Protein AF-X0VCB9-F1 (afdb_monomer_lite)

Sequence (120 aa):
METKWLKEALFAGMTANAFKLGTVLTLGWFWPRVAGCSVLYRGGSMERIDFANILTVADADAAEISPPSYVQYNNSTTYFYVVRRANNCGDQEHTLSCAVKVSLDANGDLVEPQPNNVFE

Structure (mmCIF, N/CA/C/O backbone):
data_AF-X0VCB9-F1
#
_entry.id   AF-X0VCB9-F1
#
loop_
_atom_site.group_PDB
_atom_site.id
_atom_site.type_symbol
_atom_site.label_atom_id
_atom_site.label_alt_id
_atom_site.label_comp_id
_atom_site.label_asym_id
_atom_site.label_entity_id
_atom_site.label_seq_id
_atom_site.pdbx_PDB_ins_code
_atom_site.Cartn_x
_atom_site.Cartn_y
_atom_site.Cartn_z
_atom_site.occupancy
_atom_site.B_iso_or_equiv
_atom_site.auth_seq_id
_atom_site.auth_comp_id
_atom_site.auth_asym_id
_atom_site.auth_atom_id
_atom_site.pdbx_PDB_model_num
ATOM 1 N N . MET A 1 1 ? 19.052 -2.303 2.070 1.00 50.53 1 MET A N 1
ATOM 2 C CA . MET A 1 1 ? 18.586 -1.926 0.724 1.00 50.53 1 MET A CA 1
ATOM 3 C C . MET A 1 1 ? 17.859 -3.127 0.164 1.00 50.53 1 MET A C 1
ATOM 5 O O . MET A 1 1 ? 18.492 -4.143 -0.098 1.00 50.53 1 MET A O 1
ATOM 9 N N . GLU A 1 2 ? 16.530 -3.075 0.132 1.00 56.47 2 GLU A N 1
ATOM 10 C CA . GLU A 1 2 ? 15.717 -4.152 -0.426 1.00 56.47 2 GLU A CA 1
ATOM 11 C C . GLU A 1 2 ? 15.355 -3.810 -1.873 1.00 56.47 2 GLU A C 1
ATOM 13 O O . GLU A 1 2 ? 14.597 -2.879 -2.135 1.00 56.47 2 GLU A O 1
ATOM 18 N N . THR A 1 3 ? 15.917 -4.564 -2.815 1.00 63.00 3 THR A N 1
ATOM 19 C CA . THR A 1 3 ? 15.746 -4.360 -4.257 1.00 63.00 3 THR A CA 1
ATOM 20 C C . THR A 1 3 ? 14.447 -5.007 -4.735 1.00 63.00 3 THR A C 1
ATOM 22 O O . THR A 1 3 ? 14.433 -6.059 -5.381 1.00 63.00 3 THR A O 1
ATOM 25 N N . LYS A 1 4 ? 13.314 -4.398 -4.369 1.00 66.44 4 LYS A N 1
ATOM 26 C CA . LYS A 1 4 ? 11.980 -4.976 -4.594 1.00 66.44 4 LYS A CA 1
ATOM 27 C C . LYS A 1 4 ? 11.704 -5.228 -6.077 1.00 66.44 4 LYS A C 1
ATOM 29 O O . LYS A 1 4 ? 11.153 -6.267 -6.424 1.00 66.44 4 LYS A O 1
ATOM 34 N N . TRP A 1 5 ? 12.177 -4.340 -6.953 1.00 63.22 5 TRP A N 1
ATOM 35 C CA . TRP A 1 5 ? 12.077 -4.540 -8.400 1.00 63.22 5 TRP A CA 1
ATOM 36 C C . TRP A 1 5 ? 12.876 -5.749 -8.890 1.00 63.22 5 TRP A C 1
ATOM 38 O O . TRP A 1 5 ? 12.373 -6.490 -9.721 1.00 63.22 5 TRP A O 1
ATOM 48 N N . LEU A 1 6 ? 14.073 -6.015 -8.355 1.00 60.75 6 LEU A N 1
ATOM 49 C CA . LEU A 1 6 ? 14.889 -7.157 -8.793 1.00 60.75 6 LEU A CA 1
ATOM 50 C C . LEU A 1 6 ? 14.308 -8.506 -8.351 1.00 60.75 6 LEU A C 1
ATOM 52 O O . LEU A 1 6 ? 14.460 -9.494 -9.065 1.00 60.75 6 LEU A O 1
ATOM 56 N N . LYS A 1 7 ? 13.627 -8.553 -7.198 1.00 61.59 7 LYS A N 1
ATOM 57 C CA . LYS A 1 7 ? 12.925 -9.762 -6.735 1.00 61.59 7 LYS A CA 1
ATOM 58 C C . LYS A 1 7 ? 11.683 -10.075 -7.577 1.00 61.59 7 LYS A C 1
ATOM 60 O O . LYS A 1 7 ? 11.383 -11.241 -7.800 1.00 61.59 7 LYS A O 1
ATOM 65 N N . GLU A 1 8 ? 10.972 -9.042 -8.024 1.00 62.84 8 GLU A N 1
ATOM 66 C CA . GLU A 1 8 ? 9.675 -9.166 -8.706 1.00 62.84 8 GLU A CA 1
ATOM 67 C C . GLU A 1 8 ? 9.788 -9.134 -10.247 1.00 62.84 8 GLU A C 1
ATOM 69 O O . GLU A 1 8 ? 8.835 -9.484 -10.936 1.00 62.84 8 GLU A O 1
ATOM 74 N N . ALA A 1 9 ? 10.932 -8.731 -10.814 1.00 59.03 9 ALA A N 1
ATOM 75 C CA . ALA A 1 9 ? 11.158 -8.629 -12.265 1.00 59.03 9 ALA A CA 1
ATOM 76 C C . ALA A 1 9 ? 11.699 -9.917 -12.925 1.00 59.03 9 ALA A C 1
ATOM 78 O O . ALA A 1 9 ? 12.219 -9.877 -14.041 1.00 59.03 9 ALA A O 1
ATOM 79 N N . LEU A 1 10 ? 11.616 -11.073 -12.263 1.00 54.88 10 LEU A N 1
ATOM 80 C CA . LEU A 1 10 ? 12.200 -12.310 -12.784 1.00 54.88 10 LEU A CA 1
ATOM 81 C C . LEU A 1 10 ? 11.339 -12.957 -13.881 1.00 54.88 10 LEU A C 1
ATOM 83 O O . LEU A 1 10 ? 10.130 -13.152 -13.745 1.00 54.88 10 LEU A O 1
ATOM 87 N N . PHE A 1 11 ? 12.0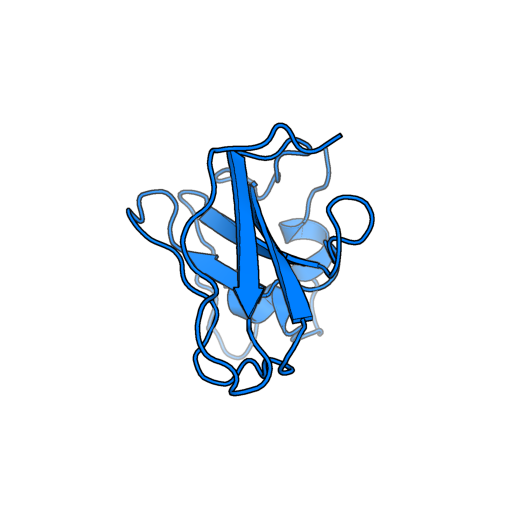22 -13.316 -14.972 1.00 50.97 11 PHE A N 1
ATOM 88 C CA . PHE A 1 11 ? 11.544 -14.157 -16.066 1.00 50.97 11 PHE A CA 1
ATOM 89 C C . PHE A 1 11 ? 10.652 -15.295 -15.530 1.00 50.97 11 PHE A C 1
ATOM 91 O O . PHE A 1 11 ? 11.113 -16.114 -14.740 1.00 50.97 11 PHE A O 1
ATOM 98 N N . ALA A 1 12 ? 9.398 -15.346 -15.997 1.00 46.72 12 ALA A N 1
ATOM 99 C CA . ALA A 1 12 ? 8.389 -16.386 -15.732 1.00 46.72 12 ALA A CA 1
ATOM 100 C C . ALA A 1 12 ? 7.455 -16.260 -14.502 1.00 46.72 12 ALA A C 1
ATOM 102 O O . ALA A 1 12 ? 6.756 -17.227 -14.202 1.00 46.72 12 ALA A O 1
ATOM 103 N N . GLY A 1 13 ? 7.325 -15.103 -13.838 1.00 55.16 13 GLY A N 1
ATOM 104 C CA . GLY A 1 13 ? 6.361 -14.961 -12.731 1.00 55.16 13 GLY A CA 1
ATOM 105 C C . GLY A 1 13 ? 5.548 -13.670 -12.746 1.00 55.16 13 GLY A C 1
ATOM 106 O O . GLY A 1 13 ? 5.995 -12.654 -12.230 1.00 55.16 13 GLY A O 1
ATOM 107 N N . MET A 1 14 ? 4.321 -13.699 -13.272 1.00 74.12 14 MET A N 1
ATOM 108 C CA . MET A 1 14 ? 3.344 -12.622 -13.060 1.00 74.12 14 MET A CA 1
ATOM 109 C C . MET A 1 14 ? 2.845 -12.678 -11.607 1.00 74.12 14 MET A C 1
ATOM 111 O O . MET A 1 14 ? 1.858 -13.349 -11.310 1.00 74.12 14 MET A O 1
ATOM 115 N N . THR A 1 15 ? 3.532 -12.005 -10.682 1.00 82.69 15 THR A N 1
ATOM 116 C CA . THR A 1 15 ? 3.016 -11.818 -9.318 1.00 82.69 15 THR A CA 1
ATOM 117 C C . THR A 1 15 ? 2.068 -10.617 -9.275 1.00 82.69 15 THR A C 1
ATOM 119 O O . THR A 1 15 ? 2.165 -9.682 -10.076 1.00 82.69 15 THR A O 1
ATOM 122 N N . ALA A 1 16 ? 1.148 -10.602 -8.309 1.00 86.69 16 ALA A N 1
ATOM 123 C CA . ALA A 1 16 ? 0.264 -9.454 -8.109 1.00 86.69 16 ALA A CA 1
ATOM 124 C C . ALA A 1 16 ? 1.044 -8.169 -7.759 1.00 86.69 16 ALA A C 1
ATOM 126 O O . ALA A 1 16 ? 0.599 -7.073 -8.093 1.00 86.69 16 ALA A O 1
ATOM 127 N N . ASN A 1 17 ? 2.197 -8.288 -7.093 1.00 89.31 17 ASN A N 1
ATOM 128 C CA . ASN A 1 17 ? 3.064 -7.154 -6.770 1.00 89.31 17 ASN A CA 1
ATOM 129 C C . ASN A 1 17 ? 3.804 -6.644 -8.005 1.00 89.31 17 ASN A C 1
ATOM 131 O O . ASN A 1 17 ? 3.786 -5.440 -8.254 1.00 89.31 17 ASN A O 1
ATOM 135 N N . ALA A 1 18 ? 4.390 -7.545 -8.798 1.00 84.06 18 ALA A N 1
ATOM 136 C CA . ALA A 1 18 ? 5.043 -7.202 -10.054 1.00 84.06 18 ALA A CA 1
ATOM 137 C C . ALA A 1 18 ? 4.080 -6.452 -10.980 1.00 84.06 18 ALA A C 1
ATOM 139 O O . ALA A 1 18 ? 4.450 -5.450 -11.589 1.00 84.06 18 ALA A O 1
ATOM 140 N N . PHE A 1 19 ? 2.814 -6.886 -11.038 1.00 85.44 19 PHE A N 1
ATOM 141 C CA . PHE A 1 19 ? 1.792 -6.213 -11.840 1.00 85.44 19 PHE A CA 1
ATOM 142 C C . PHE A 1 19 ? 1.536 -4.781 -11.354 1.00 85.44 19 PHE A C 1
ATOM 144 O O . PHE A 1 19 ? 1.569 -3.846 -12.149 1.00 85.44 19 PHE A O 1
ATOM 151 N N . LYS A 1 20 ? 1.366 -4.578 -10.041 1.00 89.19 20 LYS A N 1
ATOM 152 C CA . LYS A 1 20 ? 1.166 -3.240 -9.447 1.00 89.19 20 LYS A CA 1
ATOM 153 C C . LYS A 1 20 ? 2.375 -2.317 -9.647 1.00 89.19 20 LYS A C 1
ATOM 155 O O . LYS A 1 20 ? 2.214 -1.104 -9.809 1.00 89.19 20 LYS A O 1
ATOM 160 N N . LEU A 1 21 ? 3.579 -2.887 -9.638 1.00 87.94 21 LEU A N 1
ATOM 161 C CA . LEU A 1 21 ? 4.841 -2.178 -9.864 1.00 87.94 21 LEU A CA 1
ATOM 162 C C . LEU A 1 21 ? 5.160 -1.956 -11.352 1.00 87.94 21 LEU A C 1
ATOM 164 O O . LEU A 1 21 ? 6.103 -1.229 -11.653 1.00 87.94 21 LEU A O 1
ATOM 168 N N . GLY A 1 22 ? 4.390 -2.545 -12.274 1.00 83.31 22 GLY A N 1
ATOM 169 C CA . GLY A 1 22 ? 4.636 -2.438 -13.714 1.00 83.31 22 GLY A CA 1
ATOM 170 C C . GLY A 1 22 ? 5.871 -3.211 -14.196 1.00 83.31 22 GLY A C 1
ATOM 171 O O . GLY A 1 22 ? 6.403 -2.906 -15.260 1.00 83.31 22 GLY A O 1
ATOM 172 N N . THR A 1 23 ? 6.343 -4.201 -13.428 1.00 82.12 23 THR A N 1
ATOM 173 C CA . THR A 1 23 ? 7.585 -4.956 -13.698 1.00 82.12 23 THR A CA 1
ATOM 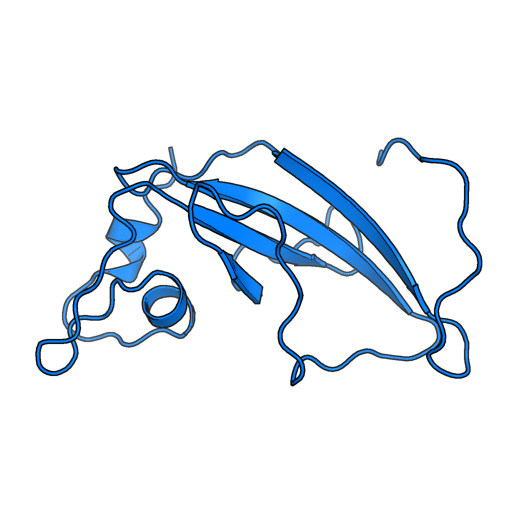174 C C . THR A 1 23 ? 7.355 -6.325 -14.340 1.00 82.12 23 THR A C 1
ATOM 176 O O . THR A 1 23 ? 8.303 -7.085 -14.521 1.00 82.12 23 THR A O 1
ATOM 179 N N . VAL A 1 24 ? 6.109 -6.674 -14.666 1.00 78.94 24 VAL A N 1
ATOM 180 C CA . VAL A 1 24 ? 5.779 -7.945 -15.329 1.00 78.94 24 VAL A CA 1
ATOM 181 C C . VAL A 1 24 ? 6.323 -7.935 -16.762 1.00 78.94 24 VAL A C 1
ATOM 183 O O . VAL A 1 24 ? 6.254 -6.923 -17.441 1.00 78.94 24 VAL A O 1
ATOM 186 N N . LEU A 1 25 ? 6.843 -9.067 -17.244 1.00 70.94 25 LEU A N 1
ATOM 187 C CA . LEU A 1 25 ? 7.322 -9.241 -18.625 1.00 70.94 25 LEU A CA 1
ATOM 188 C C . LEU A 1 25 ? 6.342 -10.081 -19.464 1.00 70.94 25 LEU A C 1
ATOM 190 O O . LEU A 1 25 ? 6.733 -11.026 -20.147 1.00 70.94 25 LEU A O 1
ATOM 194 N N . THR A 1 26 ? 5.043 -9.786 -19.395 1.00 61.66 26 THR A N 1
ATOM 195 C CA . THR A 1 26 ? 4.023 -10.504 -20.175 1.00 61.66 26 THR A CA 1
ATOM 196 C C . THR A 1 26 ? 3.765 -9.782 -21.489 1.00 61.66 26 THR A C 1
ATOM 198 O O . THR A 1 26 ? 3.274 -8.657 -21.486 1.00 61.66 26 THR A O 1
ATOM 201 N N . LEU A 1 27 ? 4.056 -10.441 -22.616 1.00 58.44 27 LEU A N 1
ATOM 202 C CA . LEU A 1 27 ? 3.606 -10.032 -23.958 1.00 58.44 27 LEU A CA 1
ATOM 203 C C . LEU A 1 27 ? 3.952 -8.575 -24.347 1.00 58.44 27 LEU A C 1
ATOM 205 O O . LEU A 1 27 ? 3.191 -7.921 -25.054 1.00 58.44 27 LEU A O 1
ATOM 209 N N . GLY A 1 28 ? 5.093 -8.055 -23.882 1.00 58.56 28 GLY A N 1
ATOM 210 C CA . GLY A 1 28 ? 5.550 -6.693 -24.192 1.00 58.56 28 GLY A CA 1
ATOM 211 C C . GLY A 1 28 ? 4.968 -5.585 -23.307 1.00 58.56 28 GLY A C 1
ATOM 212 O O . GLY A 1 28 ? 5.228 -4.412 -23.560 1.00 58.56 28 GLY A O 1
ATOM 213 N N . TRP A 1 29 ? 4.211 -5.922 -22.259 1.00 56.53 29 TRP A N 1
ATOM 214 C CA . TRP A 1 29 ? 3.738 -4.950 -21.272 1.00 56.53 29 TRP A CA 1
ATOM 215 C C . TRP A 1 29 ? 4.795 -4.747 -20.197 1.00 56.53 29 TRP A C 1
ATOM 217 O O . TRP A 1 29 ? 4.748 -5.397 -19.162 1.00 56.53 29 TRP A O 1
ATOM 227 N N . PHE A 1 30 ? 5.744 -3.852 -20.454 1.00 68.38 30 PHE A N 1
ATOM 228 C CA . PHE A 1 30 ? 6.777 -3.472 -19.498 1.00 68.38 30 PHE A CA 1
ATOM 229 C C . PHE A 1 30 ? 6.768 -1.954 -19.342 1.00 68.38 30 PHE A C 1
ATOM 231 O O . PHE A 1 30 ? 7.312 -1.226 -20.172 1.00 68.38 30 PHE A O 1
ATOM 238 N N . TRP A 1 31 ? 6.117 -1.486 -18.281 1.00 76.62 31 TRP A N 1
ATOM 239 C CA . TRP A 1 31 ? 5.977 -0.065 -17.966 1.00 76.62 31 TRP A CA 1
ATOM 240 C C . TRP A 1 31 ? 6.488 0.163 -16.545 1.00 76.62 31 TRP A C 1
ATOM 242 O O . TRP A 1 31 ? 5.694 0.394 -15.629 1.00 76.62 31 TRP A O 1
ATOM 252 N N . PRO A 1 32 ? 7.809 0.020 -16.327 1.00 79.56 32 PRO A N 1
ATOM 253 C CA . PRO A 1 32 ? 8.380 0.234 -15.013 1.00 79.56 32 PRO A CA 1
ATOM 254 C C . PRO A 1 32 ? 8.139 1.681 -14.596 1.00 79.56 32 PRO A C 1
ATOM 256 O O . PRO A 1 32 ? 8.162 2.606 -15.413 1.00 79.56 32 PRO A O 1
ATOM 259 N N . ARG A 1 33 ? 7.943 1.892 -13.298 1.00 86.62 33 ARG A N 1
ATOM 260 C CA . ARG A 1 33 ? 7.750 3.227 -12.729 1.00 86.62 33 ARG A CA 1
ATOM 261 C C . ARG A 1 33 ? 9.089 3.957 -12.647 1.00 86.62 33 ARG A C 1
ATOM 263 O O . ARG A 1 33 ? 9.683 4.069 -11.584 1.00 86.62 33 ARG A O 1
ATOM 270 N N . VAL A 1 34 ? 9.580 4.430 -13.793 1.00 88.06 34 VAL A N 1
ATOM 271 C CA . VAL A 1 34 ? 10.928 5.007 -13.970 1.00 88.06 34 VAL A CA 1
ATOM 272 C C . VAL A 1 34 ? 11.211 6.240 -13.112 1.00 88.06 34 VAL A C 1
ATOM 274 O O . VAL A 1 34 ? 12.370 6.546 -12.870 1.00 88.06 34 VAL A O 1
ATOM 277 N N . ALA A 1 35 ? 10.184 6.943 -12.632 1.00 91.69 35 ALA A N 1
ATOM 278 C CA . ALA A 1 35 ? 10.336 8.061 -11.700 1.00 91.69 35 ALA A CA 1
ATOM 279 C C . ALA A 1 35 ? 10.382 7.618 -10.221 1.00 91.69 35 ALA A C 1
ATOM 281 O O . ALA A 1 35 ? 10.578 8.444 -9.333 1.00 91.69 35 ALA A O 1
ATOM 282 N N . GLY A 1 36 ? 10.203 6.324 -9.947 1.00 92.56 36 GLY A N 1
ATOM 283 C CA . GLY A 1 36 ? 9.855 5.806 -8.630 1.00 92.56 36 GLY A CA 1
ATOM 284 C C . GLY A 1 36 ? 8.342 5.755 -8.415 1.00 92.56 36 GLY A C 1
ATOM 285 O O . GLY A 1 36 ? 7.552 5.963 -9.338 1.00 92.56 36 GLY A O 1
ATOM 286 N N . CYS A 1 37 ? 7.926 5.437 -7.192 1.00 94.69 37 CYS A N 1
ATOM 287 C CA . CYS A 1 37 ? 6.513 5.307 -6.844 1.00 94.69 37 CYS A CA 1
ATOM 288 C C . CYS A 1 37 ? 6.256 5.375 -5.338 1.00 94.69 37 CYS A C 1
ATOM 290 O O . CYS A 1 37 ? 7.155 5.138 -4.528 1.00 94.69 37 CYS A O 1
ATOM 292 N N . SER A 1 38 ? 4.998 5.603 -4.969 1.00 95.88 38 SER A N 1
ATOM 293 C CA . SER A 1 38 ? 4.508 5.458 -3.597 1.00 95.88 38 SER A CA 1
ATOM 294 C C . SER A 1 38 ? 3.718 4.161 -3.462 1.00 95.88 38 SER A C 1
ATOM 296 O O . SER A 1 38 ? 2.809 3.894 -4.244 1.00 95.88 38 SER A O 1
ATOM 298 N N . VAL A 1 39 ? 4.058 3.342 -2.471 1.00 95.94 39 VAL A N 1
ATOM 299 C CA . VAL A 1 39 ? 3.462 2.021 -2.259 1.00 95.94 39 VAL A CA 1
ATOM 300 C C . VAL A 1 39 ? 2.647 2.027 -0.974 1.00 95.94 39 VAL A C 1
ATOM 302 O O . VAL A 1 39 ? 3.189 2.307 0.096 1.00 95.94 39 VAL A O 1
ATOM 305 N N . LEU A 1 40 ? 1.357 1.704 -1.082 1.00 97.25 40 LEU A N 1
ATOM 306 C CA . LEU A 1 40 ? 0.447 1.602 0.054 1.00 97.25 40 LEU A CA 1
ATOM 307 C C . LEU A 1 40 ? 0.429 0.174 0.596 1.00 97.25 40 LEU A C 1
ATOM 309 O O . LEU A 1 40 ? 0.228 -0.789 -0.152 1.00 97.25 40 LEU A O 1
ATOM 313 N N . TYR A 1 41 ? 0.559 0.059 1.910 1.00 96.69 41 TYR A N 1
ATOM 314 C CA . TYR A 1 41 ? 0.420 -1.181 2.665 1.00 96.69 41 TYR A CA 1
ATOM 315 C C . TYR A 1 41 ? -0.674 -1.041 3.714 1.00 96.69 41 TYR A C 1
ATOM 317 O O . TYR A 1 41 ? -1.060 0.072 4.078 1.00 96.69 41 TYR A O 1
ATOM 325 N N . ARG A 1 42 ? -1.157 -2.180 4.211 1.00 96.44 42 ARG A N 1
ATOM 326 C CA . ARG A 1 42 ? -2.181 -2.246 5.254 1.00 96.44 42 ARG A CA 1
ATOM 327 C C . ARG A 1 42 ? -1.824 -3.300 6.295 1.00 96.44 42 ARG A C 1
ATOM 329 O O . ARG A 1 42 ? -1.275 -4.344 5.958 1.00 96.44 42 ARG A O 1
ATOM 336 N N . GLY A 1 43 ? -2.194 -3.047 7.541 1.00 95.94 43 GLY A N 1
ATOM 337 C CA . GLY A 1 43 ? -2.148 -4.014 8.634 1.00 95.94 43 GLY A CA 1
ATOM 338 C C . GLY A 1 43 ? -3.247 -3.770 9.660 1.00 95.94 43 GLY A C 1
ATOM 339 O O . GLY A 1 43 ? -3.968 -2.774 9.591 1.00 95.94 43 GLY A O 1
ATOM 340 N N . GLY A 1 44 ? -3.379 -4.696 10.609 1.00 94.50 44 GLY A N 1
ATOM 341 C CA . GLY A 1 44 ? -4.277 -4.539 11.765 1.00 94.50 44 GLY A CA 1
ATOM 342 C C . GLY A 1 44 ? -3.661 -3.735 12.919 1.00 94.50 44 GLY A C 1
ATOM 343 O O . GLY A 1 44 ? -4.380 -3.251 13.784 1.00 94.50 44 GLY A O 1
ATOM 344 N N . SER A 1 45 ? -2.337 -3.584 12.922 1.00 93.75 45 SER A N 1
ATOM 345 C CA . SER A 1 45 ? -1.557 -2.724 13.817 1.00 93.75 45 SER A CA 1
ATOM 346 C C . SER A 1 45 ? -0.273 -2.296 13.102 1.00 93.75 45 SER A C 1
ATOM 348 O O . SER A 1 45 ? 0.015 -2.791 12.006 1.00 93.75 45 SER A O 1
ATOM 350 N N . MET A 1 46 ? 0.505 -1.396 13.702 1.00 92.00 46 MET A N 1
ATOM 351 C CA . MET A 1 46 ? 1.750 -0.897 13.105 1.00 92.00 46 MET A CA 1
ATOM 352 C C . MET A 1 46 ? 2.857 -1.957 13.066 1.00 92.00 46 MET A C 1
ATOM 354 O O . MET A 1 46 ? 3.624 -2.020 12.107 1.00 92.00 46 MET A O 1
ATOM 358 N N . GLU A 1 47 ? 2.872 -2.874 14.030 1.00 93.00 47 GLU A N 1
ATOM 359 C CA . GLU A 1 47 ? 3.797 -4.019 14.079 1.00 93.00 47 GLU A CA 1
ATOM 360 C C . GLU A 1 47 ? 3.367 -5.136 13.117 1.00 93.00 47 GLU A C 1
ATOM 362 O O . GLU A 1 47 ? 4.143 -6.039 12.807 1.00 93.00 47 GLU A O 1
ATOM 367 N N . ARG A 1 48 ? 2.112 -5.090 12.651 1.00 95.00 48 ARG A N 1
ATOM 368 C CA . ARG A 1 48 ? 1.482 -6.098 11.786 1.00 95.00 48 ARG A CA 1
ATOM 369 C C . ARG A 1 48 ? 1.112 -5.543 10.414 1.00 95.00 48 ARG A C 1
ATOM 371 O O . ARG A 1 48 ? 0.162 -6.024 9.792 1.00 95.00 48 ARG A O 1
ATOM 378 N N . ILE A 1 49 ? 1.835 -4.529 9.939 1.00 96.00 49 ILE A N 1
ATOM 379 C CA . ILE A 1 49 ? 1.742 -4.109 8.542 1.00 96.00 49 ILE A CA 1
ATOM 380 C C . ILE A 1 49 ? 2.260 -5.234 7.648 1.00 96.00 49 ILE A C 1
ATOM 382 O O . ILE A 1 49 ? 3.393 -5.696 7.788 1.00 96.00 49 ILE A O 1
ATOM 386 N N . ASP A 1 50 ? 1.443 -5.635 6.680 1.00 95.31 50 ASP A N 1
ATOM 387 C CA . ASP A 1 50 ? 1.847 -6.597 5.667 1.00 95.31 50 ASP A CA 1
ATOM 388 C C . ASP A 1 50 ? 2.662 -5.900 4.568 1.00 95.31 50 ASP A C 1
ATOM 390 O O . ASP A 1 50 ? 2.123 -5.403 3.582 1.00 95.31 50 ASP A O 1
ATOM 394 N N . PHE A 1 51 ? 3.985 -5.849 4.740 1.00 93.31 51 PHE A N 1
ATOM 395 C CA . PHE A 1 51 ? 4.898 -5.312 3.723 1.00 93.31 51 PHE A CA 1
ATOM 396 C C . PHE A 1 51 ? 5.168 -6.279 2.558 1.00 93.31 51 PHE A C 1
ATOM 398 O O . PHE A 1 51 ? 5.760 -5.873 1.545 1.00 93.31 51 PHE A O 1
ATOM 405 N N . ALA A 1 52 ? 4.753 -7.544 2.686 1.00 91.38 52 ALA A N 1
ATOM 406 C CA . ALA A 1 52 ? 4.902 -8.545 1.638 1.00 91.38 52 ALA A CA 1
ATOM 407 C C . ALA A 1 52 ? 3.842 -8.358 0.546 1.00 91.38 52 ALA A C 1
ATOM 409 O O . ALA A 1 52 ? 4.155 -8.498 -0.636 1.00 91.38 52 ALA A O 1
ATOM 410 N N . ASN A 1 53 ? 2.621 -7.963 0.912 1.00 91.50 53 ASN A N 1
ATOM 411 C CA . ASN A 1 53 ? 1.526 -7.755 -0.032 1.00 91.50 53 ASN A CA 1
ATOM 412 C C . ASN A 1 53 ? 1.257 -6.267 -0.267 1.00 91.50 53 ASN A C 1
ATOM 414 O O . ASN A 1 53 ? 0.693 -5.566 0.571 1.00 91.50 53 ASN A O 1
ATOM 418 N N . ILE A 1 54 ? 1.620 -5.780 -1.456 1.00 94.38 54 ILE A N 1
ATOM 419 C CA . ILE A 1 54 ? 1.321 -4.401 -1.853 1.00 94.38 54 ILE A CA 1
ATOM 420 C C . ILE A 1 54 ? -0.193 -4.239 -1.993 1.00 94.38 54 ILE A C 1
ATOM 422 O O . ILE A 1 54 ? -0.823 -4.996 -2.736 1.00 94.38 54 ILE A O 1
ATOM 426 N N . LEU A 1 55 ? -0.780 -3.230 -1.347 1.00 96.19 55 LEU A N 1
ATOM 427 C CA . LEU A 1 55 ? -2.207 -2.951 -1.492 1.00 96.19 55 LEU A CA 1
ATOM 428 C C . LEU A 1 55 ? -2.493 -2.208 -2.800 1.00 96.19 55 LEU A C 1
ATOM 430 O O . LEU A 1 55 ? -3.308 -2.659 -3.601 1.00 96.19 55 LEU A O 1
ATOM 434 N N . THR A 1 56 ? -1.782 -1.105 -3.030 1.00 96.44 56 THR A N 1
ATOM 435 C CA . THR A 1 56 ? -1.802 -0.341 -4.283 1.00 96.44 56 THR A CA 1
ATOM 436 C C . THR A 1 56 ? -0.497 0.438 -4.464 1.00 96.44 56 THR A C 1
ATOM 438 O O . THR A 1 56 ? 0.311 0.532 -3.536 1.00 96.44 56 THR A O 1
ATOM 441 N N . VAL A 1 57 ? -0.292 0.993 -5.656 1.00 95.44 57 VAL A N 1
ATOM 442 C CA . VAL A 1 57 ? 0.861 1.828 -6.002 1.00 95.44 57 VAL A CA 1
ATOM 443 C C . VAL A 1 57 ? 0.367 3.066 -6.741 1.00 95.44 57 VAL A C 1
ATOM 445 O O . VAL A 1 57 ? -0.426 2.942 -7.673 1.00 95.44 57 VAL A O 1
ATOM 448 N N . ALA A 1 58 ? 0.872 4.231 -6.352 1.00 96.00 58 ALA A N 1
ATOM 449 C CA . ALA A 1 58 ? 0.684 5.489 -7.064 1.00 96.00 58 ALA A CA 1
ATOM 450 C C . ALA A 1 58 ? 2.016 5.979 -7.652 1.00 96.00 58 ALA A C 1
ATOM 452 O O . ALA A 1 58 ? 3.094 5.549 -7.222 1.00 96.00 58 ALA A O 1
ATOM 453 N N . ASP A 1 59 ? 1.941 6.871 -8.636 1.00 94.62 59 ASP A N 1
ATOM 454 C CA . ASP A 1 59 ? 3.124 7.486 -9.240 1.00 94.62 59 ASP A CA 1
ATOM 455 C C . ASP A 1 59 ? 3.904 8.339 -8.226 1.00 94.62 59 ASP A C 1
ATOM 457 O O . ASP A 1 59 ? 3.411 8.669 -7.144 1.00 94.62 59 ASP A O 1
ATOM 461 N N . ALA A 1 60 ? 5.170 8.629 -8.533 1.00 92.25 60 ALA A N 1
ATOM 462 C CA . ALA A 1 60 ? 6.085 9.300 -7.607 1.00 92.25 60 ALA A CA 1
ATOM 463 C C . AL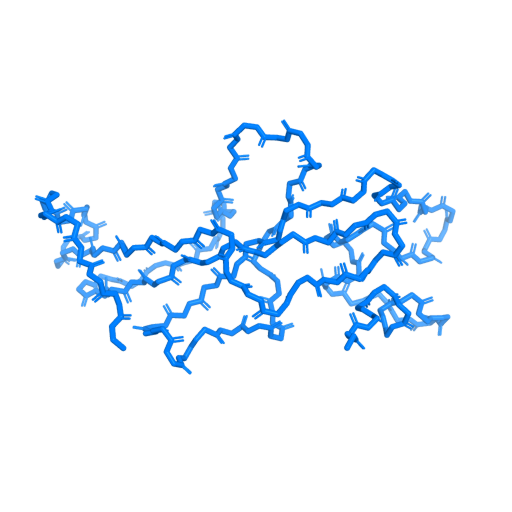A A 1 60 ? 5.589 10.687 -7.154 1.00 92.25 60 ALA A C 1
ATOM 465 O O . ALA A 1 60 ? 5.862 11.099 -6.027 1.00 92.25 60 ALA A O 1
ATOM 466 N N . ASP A 1 61 ? 4.862 11.382 -8.025 1.00 91.44 61 ASP A N 1
ATOM 467 C CA . ASP A 1 61 ? 4.319 12.728 -7.854 1.00 91.44 61 ASP A CA 1
ATOM 468 C C . ASP A 1 61 ? 2.814 12.744 -7.540 1.00 91.44 61 ASP A C 1
ATOM 470 O O . ASP A 1 61 ? 2.215 13.817 -7.441 1.00 91.44 61 ASP A O 1
ATOM 474 N N . ALA A 1 62 ? 2.196 11.575 -7.349 1.00 93.75 62 ALA A N 1
ATOM 475 C CA . ALA A 1 62 ? 0.782 11.490 -7.024 1.00 93.75 62 ALA A CA 1
ATOM 476 C C . ALA A 1 62 ? 0.481 12.205 -5.696 1.00 93.75 62 ALA A C 1
ATOM 478 O O . ALA A 1 62 ? 1.086 11.920 -4.658 1.00 93.75 62 ALA A O 1
ATOM 479 N N . ALA A 1 63 ? -0.493 13.117 -5.729 1.00 93.31 63 ALA A N 1
ATOM 480 C CA . ALA A 1 63 ? -0.939 13.853 -4.546 1.00 93.31 63 ALA A CA 1
ATOM 481 C C . ALA A 1 63 ? -1.743 12.976 -3.571 1.00 93.31 63 ALA A C 1
ATOM 483 O O . ALA A 1 63 ? -1.804 13.269 -2.378 1.00 93.31 63 ALA A O 1
ATOM 484 N N . GLU A 1 64 ? -2.350 11.901 -4.075 1.00 94.62 64 GLU A N 1
ATOM 485 C CA . GLU A 1 64 ? -3.189 10.989 -3.308 1.00 94.62 64 GLU A CA 1
ATOM 486 C C . GLU A 1 64 ? -2.896 9.524 -3.642 1.00 94.62 64 GLU A C 1
ATOM 488 O O . GLU A 1 64 ? -2.433 9.174 -4.728 1.00 94.62 64 GLU A O 1
ATOM 493 N N . ILE A 1 65 ? -3.186 8.654 -2.678 1.00 95.88 65 ILE A N 1
ATOM 494 C CA . ILE A 1 65 ? -3.152 7.204 -2.834 1.00 95.88 65 ILE A CA 1
ATOM 495 C C . ILE A 1 65 ? -4.268 6.610 -1.981 1.00 95.88 65 ILE A C 1
ATOM 497 O O . ILE A 1 65 ? -4.428 6.968 -0.815 1.00 95.88 65 ILE A O 1
ATOM 501 N N . SER A 1 66 ? -5.052 5.708 -2.560 1.00 94.44 66 SER A N 1
ATOM 502 C CA . SER A 1 66 ? -6.231 5.138 -1.912 1.00 94.44 66 SER A CA 1
ATOM 503 C C . SER A 1 66 ? -6.247 3.613 -2.029 1.00 94.44 66 SER A C 1
ATOM 505 O O . SER A 1 66 ? -5.760 3.054 -3.017 1.00 94.44 66 SER A O 1
ATOM 507 N N . PRO A 1 67 ? -6.787 2.896 -1.030 1.00 93.94 67 PRO A N 1
ATOM 508 C CA . PRO A 1 67 ? -7.055 1.472 -1.170 1.00 93.94 67 PRO A CA 1
ATOM 509 C C . PRO A 1 67 ? -7.960 1.197 -2.385 1.00 93.94 67 PRO A C 1
ATOM 511 O O . PRO A 1 67 ? -8.921 1.937 -2.602 1.00 93.94 67 PRO A O 1
ATOM 514 N N . PRO A 1 68 ? -7.721 0.121 -3.155 1.00 93.44 68 PRO A N 1
ATOM 515 C CA . PRO A 1 68 ? -8.615 -0.265 -4.241 1.00 93.44 68 PRO A CA 1
ATOM 516 C C . PRO A 1 68 ? -10.037 -0.562 -3.742 1.00 93.44 68 PRO A C 1
ATOM 518 O O . PRO A 1 68 ? -10.214 -1.143 -2.673 1.00 93.44 68 PRO A O 1
ATOM 521 N N . SER A 1 69 ? -11.055 -0.239 -4.542 1.00 91.75 69 SER A N 1
ATOM 522 C CA . SER A 1 69 ? -12.473 -0.367 -4.154 1.00 91.75 69 SER A CA 1
ATOM 523 C C . SER A 1 69 ? -12.938 -1.801 -3.877 1.00 91.75 69 SER A C 1
ATOM 525 O O . SER A 1 69 ? -13.907 -2.004 -3.155 1.00 91.75 69 SER A O 1
ATOM 527 N N . TYR A 1 70 ? -12.249 -2.803 -4.427 1.00 90.31 70 TYR A N 1
ATOM 528 C CA . TYR A 1 70 ? -12.538 -4.218 -4.179 1.00 90.31 70 TYR A CA 1
ATOM 529 C C . TYR A 1 70 ? -11.966 -4.730 -2.849 1.00 90.31 70 TYR A C 1
ATOM 531 O O . TYR A 1 70 ? -12.209 -5.878 -2.472 1.00 90.31 70 TYR A O 1
ATOM 539 N N . VAL A 1 71 ? -11.148 -3.931 -2.156 1.00 90.94 71 VAL A N 1
ATOM 540 C CA . VAL A 1 71 ? -10.578 -4.320 -0.868 1.00 90.94 71 VAL A CA 1
ATOM 541 C C . VAL A 1 71 ? -11.691 -4.350 0.165 1.00 90.94 71 VAL A C 1
ATOM 543 O O . VAL A 1 71 ? -12.341 -3.345 0.427 1.00 90.94 71 VAL A O 1
ATOM 546 N N . GLN A 1 72 ? -11.887 -5.516 0.769 1.00 90.25 72 GLN A N 1
ATOM 547 C CA . GLN A 1 72 ? -12.870 -5.679 1.827 1.00 90.25 72 GLN A CA 1
ATOM 548 C C . GLN A 1 72 ? -12.385 -5.068 3.143 1.00 90.25 72 GLN A C 1
ATOM 550 O O . GLN A 1 72 ? -11.184 -5.064 3.463 1.00 90.25 72 GLN A O 1
ATOM 555 N N . TYR A 1 73 ? -13.369 -4.608 3.906 1.00 90.88 73 TYR A N 1
ATOM 556 C CA . TYR A 1 73 ? -13.235 -4.095 5.255 1.00 90.88 73 TYR A CA 1
ATOM 557 C C . TYR A 1 73 ? -14.180 -4.869 6.159 1.00 90.88 73 TYR A C 1
ATOM 559 O O . TYR A 1 73 ? -15.288 -5.219 5.758 1.00 90.88 73 TYR A O 1
ATOM 567 N N . ASN A 1 74 ? -13.727 -5.122 7.376 1.00 93.44 74 ASN A N 1
ATOM 568 C CA . ASN A 1 74 ? -14.547 -5.706 8.416 1.00 93.44 74 ASN A CA 1
ATOM 569 C C . ASN A 1 74 ? -15.062 -4.582 9.314 1.00 93.44 74 ASN A C 1
ATOM 571 O O . ASN A 1 74 ? -14.310 -3.672 9.673 1.00 93.44 74 ASN A O 1
ATOM 575 N N . ASN A 1 75 ? -16.326 -4.676 9.713 1.00 93.38 75 ASN A N 1
ATOM 576 C CA . ASN A 1 75 ? -16.905 -3.775 10.703 1.00 93.38 75 ASN A CA 1
ATOM 577 C C . ASN A 1 75 ? -16.172 -3.926 12.047 1.00 93.38 75 ASN A C 1
ATOM 579 O O . ASN A 1 75 ? -15.499 -4.932 12.300 1.00 93.38 75 ASN A O 1
ATOM 583 N N . SER A 1 76 ? -16.277 -2.910 12.903 1.00 94.31 76 SER A N 1
ATOM 584 C CA . SER A 1 76 ? -15.637 -2.863 14.227 1.00 94.31 76 SER A CA 1
ATOM 585 C C . SER A 1 76 ? -14.129 -3.144 14.192 1.00 94.31 76 SER A C 1
ATOM 587 O O . SER A 1 76 ? -13.564 -3.686 15.141 1.00 94.31 76 SER A O 1
ATOM 589 N N . THR A 1 77 ? -13.471 -2.806 13.081 1.00 94.88 77 THR A N 1
ATOM 590 C CA . THR A 1 77 ? -12.053 -3.086 12.853 1.00 94.88 77 THR A CA 1
ATOM 591 C C . THR A 1 77 ? -11.285 -1.792 12.653 1.00 94.88 77 THR A C 1
ATOM 593 O O . THR A 1 77 ? -11.758 -0.838 12.038 1.00 94.88 77 THR A O 1
ATOM 596 N N . THR A 1 78 ? -10.064 -1.768 13.175 1.00 94.50 78 THR A N 1
ATOM 597 C CA . THR A 1 78 ? -9.090 -0.717 12.896 1.00 94.50 78 THR A CA 1
ATOM 598 C C . THR A 1 78 ? -8.069 -1.225 11.889 1.00 94.50 78 THR A C 1
ATOM 600 O O . THR A 1 78 ? -7.517 -2.313 12.046 1.00 94.50 78 THR A O 1
ATOM 603 N N . TYR A 1 79 ? -7.790 -0.411 10.879 1.00 95.31 79 TYR A N 1
ATOM 604 C CA . TYR A 1 79 ? -6.742 -0.633 9.899 1.00 95.31 79 TYR A CA 1
ATOM 605 C C . TYR A 1 79 ? -5.679 0.449 10.008 1.00 95.31 79 TYR A C 1
ATOM 607 O O . TYR A 1 79 ? -5.974 1.624 10.222 1.00 95.31 79 TYR A O 1
ATOM 615 N N . PHE A 1 80 ? -4.436 0.043 9.803 1.00 95.12 80 PHE A N 1
ATOM 616 C CA . PHE A 1 80 ? -3.296 0.935 9.704 1.00 95.12 80 PHE A CA 1
ATOM 617 C C . PHE A 1 80 ? -2.787 0.885 8.277 1.00 95.12 80 PHE A C 1
ATOM 619 O O . PHE A 1 80 ? -2.501 -0.190 7.750 1.00 95.12 80 PHE A O 1
ATOM 626 N N . TYR A 1 81 ? -2.709 2.051 7.655 1.00 95.81 81 TYR A N 1
ATOM 627 C CA . TYR A 1 81 ? -2.205 2.245 6.309 1.00 95.81 81 TYR A CA 1
ATOM 628 C C . TYR A 1 81 ? -0.862 2.928 6.387 1.00 95.81 81 TYR A C 1
ATOM 630 O O . TYR A 1 81 ? -0.729 3.934 7.079 1.00 95.81 81 TYR A O 1
ATOM 638 N N . VAL A 1 82 ? 0.122 2.414 5.660 1.00 96.00 82 VAL A N 1
ATOM 639 C CA . VAL A 1 82 ? 1.433 3.057 5.588 1.00 96.00 82 VAL A CA 1
ATOM 640 C C . VAL A 1 82 ? 1.887 3.189 4.151 1.00 96.00 82 VAL A C 1
ATOM 642 O O . VAL A 1 82 ? 1.659 2.302 3.326 1.00 96.00 82 VAL A O 1
ATOM 645 N N . VAL A 1 83 ? 2.554 4.300 3.869 1.00 96.00 83 VAL A N 1
ATOM 646 C CA . VAL A 1 83 ? 3.165 4.565 2.571 1.00 96.00 83 VAL A CA 1
ATOM 647 C C . VAL A 1 83 ? 4.671 4.414 2.695 1.00 96.00 83 VAL A C 1
ATOM 649 O O . VAL A 1 83 ? 5.289 4.997 3.590 1.00 96.00 83 VAL A O 1
ATOM 652 N N . ARG A 1 84 ? 5.257 3.662 1.761 1.00 95.12 84 ARG A N 1
ATOM 653 C CA . ARG A 1 84 ? 6.699 3.672 1.511 1.00 95.12 84 ARG A CA 1
ATOM 654 C C . ARG A 1 84 ? 6.991 4.101 0.087 1.00 95.12 84 ARG A C 1
ATOM 656 O O . ARG A 1 84 ? 6.322 3.655 -0.843 1.00 95.12 84 ARG A O 1
ATOM 663 N N . ARG A 1 85 ? 8.009 4.932 -0.089 1.00 93.75 85 ARG A N 1
ATOM 664 C CA . ARG A 1 85 ? 8.490 5.354 -1.405 1.00 93.75 85 ARG A CA 1
ATOM 665 C C . ARG A 1 85 ? 9.549 4.400 -1.940 1.00 93.75 85 ARG A C 1
ATOM 667 O O . ARG A 1 85 ? 10.401 3.925 -1.190 1.00 93.75 85 ARG A O 1
ATOM 674 N N . ALA A 1 86 ? 9.496 4.143 -3.239 1.00 92.56 86 ALA A N 1
ATOM 675 C CA . ALA A 1 86 ? 10.580 3.534 -3.993 1.00 92.56 86 ALA A CA 1
ATOM 676 C C . ALA A 1 86 ? 11.136 4.552 -4.988 1.00 92.56 86 ALA A C 1
ATOM 678 O O . ALA A 1 86 ? 10.369 5.283 -5.616 1.00 92.56 86 ALA A O 1
ATOM 679 N N . ASN A 1 87 ? 12.460 4.616 -5.110 1.00 91.00 87 ASN A N 1
ATOM 680 C CA . ASN A 1 87 ? 13.126 5.492 -6.072 1.00 91.00 87 ASN A CA 1
ATOM 681 C C . ASN A 1 87 ? 13.052 4.923 -7.507 1.00 91.00 87 ASN A C 1
ATOM 683 O O . ASN A 1 87 ? 12.504 3.848 -7.753 1.00 91.00 87 ASN A O 1
ATOM 687 N N . ASN A 1 88 ? 13.656 5.638 -8.455 1.00 88.00 88 ASN A N 1
ATOM 688 C CA . ASN A 1 88 ? 13.784 5.248 -9.862 1.00 88.00 88 ASN A CA 1
ATOM 689 C C . ASN A 1 88 ? 14.620 3.979 -10.117 1.00 88.00 88 ASN A C 1
ATOM 691 O O . ASN A 1 88 ? 14.643 3.494 -11.245 1.00 88.00 88 ASN A O 1
ATOM 695 N N . CYS A 1 89 ? 15.317 3.459 -9.108 1.00 84.88 89 CYS A N 1
ATOM 696 C CA . CYS A 1 89 ? 16.072 2.207 -9.170 1.00 84.88 89 CYS A CA 1
ATOM 697 C C . CYS A 1 89 ? 15.296 1.026 -8.563 1.00 84.88 89 CYS A C 1
ATOM 699 O O . CYS A 1 89 ? 15.758 -0.113 -8.629 1.00 84.88 89 CYS A O 1
ATOM 701 N N . GLY A 1 90 ? 14.124 1.278 -7.972 1.00 82.44 90 GLY A N 1
ATOM 702 C CA . GLY A 1 90 ? 13.335 0.256 -7.291 1.00 82.44 90 GLY A CA 1
ATOM 703 C C . GLY A 1 90 ? 13.744 -0.036 -5.866 1.00 82.44 90 GLY A C 1
ATOM 704 O O . GLY A 1 90 ? 13.297 -1.035 -5.293 1.00 82.44 90 GLY A O 1
ATOM 705 N N . ASP A 1 91 ? 14.571 0.829 -5.291 1.00 87.88 91 ASP A N 1
ATOM 706 C CA . ASP A 1 91 ? 14.947 0.747 -3.895 1.00 87.88 91 ASP A CA 1
ATOM 707 C C . ASP A 1 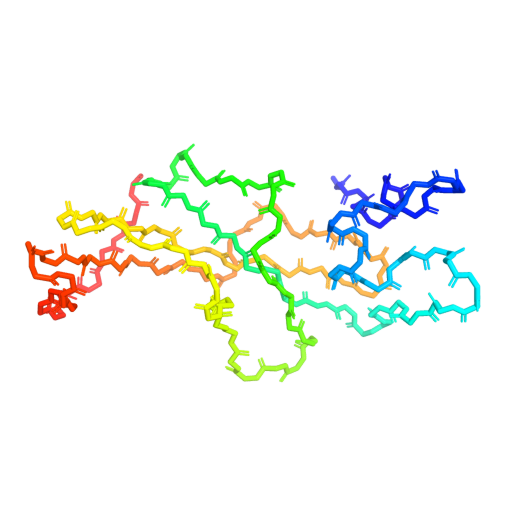91 ? 13.868 1.410 -3.067 1.00 87.88 91 ASP A C 1
ATOM 709 O O . ASP A 1 91 ? 13.630 2.619 -3.152 1.00 87.88 91 ASP A O 1
ATOM 713 N N . GLN A 1 92 ? 13.206 0.589 -2.266 1.00 91.06 92 GLN A N 1
ATOM 714 C CA . GLN A 1 92 ? 12.198 1.064 -1.347 1.00 91.06 92 GLN A CA 1
ATOM 715 C C . GLN A 1 92 ? 12.841 1.517 -0.039 1.00 91.06 92 GLN A C 1
ATOM 717 O O . GLN A 1 92 ? 13.738 0.856 0.494 1.00 91.06 92 GLN A O 1
ATOM 722 N N . GLU A 1 93 ? 12.341 2.614 0.519 1.00 89.94 93 GLU A N 1
ATOM 723 C CA . GLU A 1 93 ? 12.6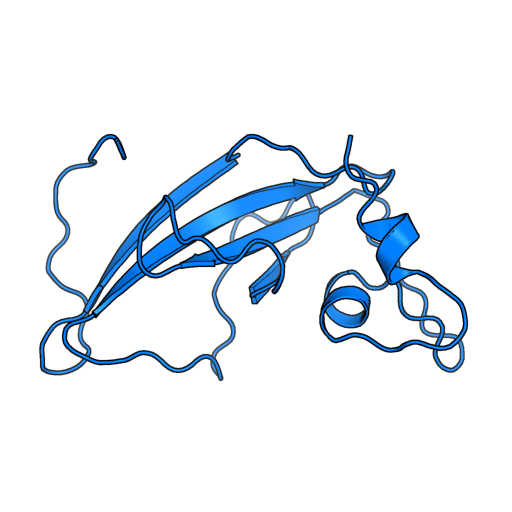96 3.015 1.874 1.00 89.94 93 GLU A CA 1
ATOM 724 C C . GLU A 1 93 ? 12.273 1.953 2.908 1.00 89.94 93 GLU A C 1
ATOM 726 O O . GLU A 1 93 ? 11.291 1.223 2.736 1.00 89.94 93 GLU A O 1
ATOM 731 N N . HIS A 1 94 ? 13.022 1.878 4.008 1.00 86.31 94 HIS A N 1
ATOM 732 C CA . HIS A 1 94 ? 12.671 1.050 5.168 1.00 86.31 94 HIS A CA 1
ATOM 733 C C . HIS A 1 94 ? 11.900 1.845 6.237 1.00 86.31 94 HIS A C 1
ATOM 735 O O . HIS A 1 94 ? 11.244 1.259 7.099 1.00 86.31 94 HIS A O 1
ATOM 741 N N . THR A 1 95 ? 11.950 3.173 6.157 1.00 88.12 95 THR A N 1
ATOM 742 C CA . THR A 1 95 ? 11.154 4.109 6.955 1.00 88.12 95 THR A CA 1
ATOM 743 C C . THR A 1 95 ? 9.705 4.153 6.473 1.00 88.12 95 THR A C 1
ATOM 745 O O . THR A 1 95 ? 9.334 3.467 5.519 1.00 88.12 95 THR A O 1
ATOM 748 N N . LEU A 1 96 ? 8.858 4.912 7.167 1.00 86.25 96 LEU A N 1
ATOM 749 C CA . LEU A 1 96 ? 7.490 5.195 6.740 1.00 86.25 96 LEU A CA 1
ATOM 750 C C . LEU A 1 96 ? 7.432 6.651 6.280 1.00 86.25 96 LEU A C 1
ATOM 752 O O . LEU A 1 96 ? 7.756 7.543 7.061 1.00 86.25 96 LEU A O 1
ATOM 756 N N . SER A 1 97 ? 7.009 6.897 5.039 1.00 85.88 97 SER A N 1
ATOM 757 C CA . SER A 1 97 ? 6.749 8.261 4.560 1.00 85.88 97 SER A CA 1
ATOM 758 C C . SER A 1 97 ? 5.484 8.846 5.187 1.00 85.88 97 SER A C 1
ATOM 760 O O . SER A 1 97 ? 5.400 10.049 5.418 1.00 85.88 97 SER A O 1
ATOM 762 N N . CYS A 1 98 ? 4.481 8.001 5.433 1.00 89.31 98 CYS A N 1
ATOM 763 C CA . CYS A 1 98 ? 3.216 8.374 6.055 1.00 89.31 98 CYS A CA 1
ATOM 764 C C . CYS A 1 98 ? 2.583 7.140 6.709 1.00 89.31 98 CYS A C 1
ATOM 766 O O . CYS A 1 98 ? 2.752 6.024 6.208 1.00 89.31 98 CYS A O 1
ATOM 768 N N . ALA A 1 99 ? 1.845 7.349 7.797 1.00 92.44 99 ALA A N 1
ATOM 769 C CA . ALA A 1 99 ? 1.031 6.335 8.450 1.00 92.44 99 ALA A CA 1
ATOM 770 C C . ALA A 1 99 ? -0.322 6.937 8.853 1.00 92.44 99 ALA A C 1
ATOM 772 O O . ALA A 1 99 ? -0.376 8.044 9.387 1.00 92.44 99 ALA A O 1
ATOM 773 N N . VAL A 1 100 ? -1.407 6.208 8.600 1.00 92.06 100 VAL A N 1
ATOM 774 C CA . VAL A 1 100 ? -2.781 6.619 8.907 1.00 92.06 100 VAL A CA 1
ATOM 775 C C . VAL A 1 100 ? -3.510 5.468 9.584 1.00 92.06 100 VAL A C 1
ATOM 777 O O . VAL A 1 100 ? -3.483 4.333 9.108 1.00 92.06 100 VAL A O 1
ATOM 780 N N . LYS A 1 101 ? -4.204 5.772 10.680 1.00 93.44 101 LYS A N 1
ATOM 781 C CA . LYS A 1 101 ? -5.119 4.851 11.356 1.00 93.44 101 LYS A CA 1
ATOM 782 C C . LYS A 1 101 ? -6.545 5.152 10.912 1.00 93.44 101 LYS A C 1
ATOM 784 O O . LYS A 1 101 ? -6.992 6.290 11.014 1.00 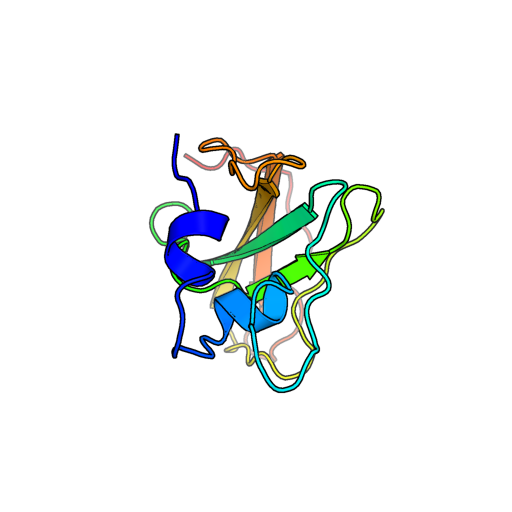93.44 101 LYS A O 1
ATOM 789 N N . VAL A 1 102 ? -7.253 4.127 10.458 1.00 91.94 102 VAL A N 1
ATOM 790 C CA . VAL A 1 102 ? -8.657 4.198 10.047 1.00 91.94 102 VAL A CA 1
ATOM 791 C C . VAL A 1 102 ? -9.446 3.209 10.888 1.00 91.94 102 VAL A C 1
ATOM 793 O O . VAL A 1 102 ? -9.182 2.009 10.839 1.00 91.94 102 VAL A O 1
ATOM 796 N N . SER A 1 103 ? -10.408 3.705 11.657 1.00 93.62 103 SER A N 1
ATOM 797 C CA . SER A 1 103 ? -11.273 2.882 12.503 1.00 93.62 103 SER A CA 1
ATOM 798 C C . SER A 1 103 ? -12.683 2.852 11.929 1.00 93.62 103 SER A C 1
ATOM 800 O O . SER A 1 103 ? -13.214 3.902 11.570 1.00 93.62 103 SER A O 1
ATOM 802 N N . LEU A 1 104 ? -13.281 1.663 11.878 1.00 94.06 104 LEU A N 1
ATOM 803 C CA . LEU A 1 104 ? -14.662 1.454 11.450 1.00 94.06 104 LEU A CA 1
ATOM 804 C C . LEU A 1 104 ? -15.527 1.012 12.629 1.00 94.06 104 LEU A C 1
ATOM 806 O O . LEU A 1 104 ? -15.087 0.211 13.460 1.00 94.06 104 LEU A O 1
ATOM 810 N N . ASP A 1 105 ? -16.751 1.522 12.696 1.00 93.94 105 ASP A N 1
ATOM 811 C CA . ASP A 1 105 ? -17.731 1.165 13.716 1.00 93.94 105 ASP A CA 1
ATOM 812 C C . ASP A 1 105 ? -18.476 -0.144 13.377 1.00 93.94 105 ASP A C 1
ATOM 814 O O . ASP A 1 105 ? -18.132 -0.864 12.436 1.00 93.94 105 ASP A O 1
ATOM 818 N N . ALA A 1 106 ? -19.484 -0.503 14.177 1.00 94.75 106 ALA A N 1
ATOM 819 C CA . ALA A 1 106 ? -20.274 -1.722 13.977 1.00 94.75 106 ALA A CA 1
ATOM 820 C C . ALA A 1 106 ? -21.099 -1.737 12.676 1.00 94.75 106 ALA A C 1
ATOM 822 O O . ALA A 1 106 ? -21.408 -2.820 12.172 1.00 94.75 106 ALA A O 1
ATOM 823 N N . ASN A 1 107 ? -21.415 -0.570 12.115 1.00 93.94 107 ASN A N 1
ATOM 824 C CA . ASN A 1 107 ? -22.129 -0.432 10.848 1.00 93.94 107 ASN A CA 1
ATOM 825 C C . ASN A 1 107 ? -21.171 -0.443 9.646 1.00 93.94 107 ASN A C 1
ATOM 827 O O . ASN A 1 107 ? -21.613 -0.654 8.520 1.00 93.94 107 ASN A O 1
ATOM 831 N N . GLY A 1 108 ? -19.865 -0.305 9.894 1.00 90.25 108 GLY A N 1
ATOM 832 C CA . GLY A 1 108 ? -18.847 -0.165 8.854 1.00 90.25 108 GLY A CA 1
ATOM 833 C C . GLY A 1 108 ? -18.600 1.293 8.466 1.00 90.25 108 GLY A C 1
ATOM 834 O O . GLY A 1 108 ? -17.894 1.545 7.490 1.00 90.25 108 GLY A O 1
ATOM 835 N N . ASP A 1 109 ? -19.145 2.239 9.231 1.00 93.19 109 ASP A N 1
ATOM 836 C CA . ASP A 1 109 ? -18.927 3.665 9.040 1.00 93.19 109 ASP A CA 1
ATOM 837 C C . ASP A 1 109 ? -17.621 4.101 9.711 1.00 93.19 109 ASP A C 1
ATOM 839 O O . ASP A 1 109 ? -17.121 3.464 10.645 1.00 93.19 109 ASP A O 1
ATOM 843 N N . LEU A 1 110 ? -17.036 5.199 9.226 1.00 91.81 110 LEU A N 1
ATOM 844 C CA . LEU A 1 110 ? -15.844 5.775 9.842 1.00 91.81 110 LEU A CA 1
ATOM 845 C C . LEU A 1 110 ? -16.173 6.260 11.254 1.00 91.81 110 LEU A C 1
ATOM 847 O O . LEU A 1 110 ? -17.083 7.064 11.451 1.00 91.81 110 LEU A O 1
ATOM 851 N N . VAL A 1 111 ? -15.381 5.815 12.228 1.00 93.25 111 VAL A N 1
ATOM 852 C CA . VAL A 1 111 ? -15.433 6.373 13.583 1.00 93.25 111 VAL A CA 1
ATOM 853 C C . VAL A 1 111 ? -15.017 7.843 13.531 1.00 93.25 111 VAL A C 1
ATOM 855 O O . VAL A 1 111 ? -14.169 8.223 12.718 1.00 93.25 111 VAL A O 1
ATOM 858 N N . GLU A 1 112 ? -15.592 8.661 14.417 1.00 88.06 112 GLU A N 1
ATOM 859 C CA . GLU A 1 112 ? -15.261 10.081 14.500 1.00 88.06 112 GLU A CA 1
ATOM 860 C C . GLU A 1 112 ? -13.741 10.318 14.577 1.00 88.06 112 GLU A C 1
ATOM 862 O O . GLU A 1 112 ? -13.028 9.584 15.279 1.00 88.06 112 GLU A O 1
ATOM 867 N N . PRO A 1 113 ? -13.231 11.349 13.873 1.00 81.38 113 PRO A N 1
ATOM 868 C CA . PRO A 1 113 ? -11.821 11.694 13.903 1.00 81.38 113 PRO A CA 1
ATOM 869 C C . PRO A 1 113 ? -11.327 11.898 15.334 1.00 81.38 113 PRO A C 1
ATOM 871 O O . PRO A 1 113 ? -11.936 12.613 16.128 1.00 81.38 113 PRO A O 1
ATOM 874 N N . GLN A 1 114 ? -10.185 11.297 15.648 1.00 79.75 114 GLN A N 1
ATOM 875 C CA . GLN A 1 114 ? -9.501 11.494 16.921 1.00 79.75 114 GLN A CA 1
ATOM 876 C C . GLN A 1 114 ? -8.230 12.322 16.718 1.00 79.75 114 GLN A C 1
ATOM 878 O O . GLN A 1 114 ? -7.724 12.390 15.593 1.00 79.75 114 GLN A O 1
ATOM 883 N N . PRO A 1 115 ? -7.697 12.956 17.779 1.00 81.06 115 PRO A N 1
ATOM 884 C CA . PRO A 1 115 ? -6.409 13.628 17.703 1.00 81.06 115 PRO A CA 1
ATOM 885 C C . PRO A 1 115 ? -5.325 12.708 17.136 1.00 81.06 115 PRO A C 1
ATOM 887 O O . PRO A 1 115 ? -5.357 11.491 17.336 1.00 81.06 115 PRO A O 1
ATOM 890 N N . ASN A 1 116 ? -4.346 13.306 16.455 1.00 77.75 116 ASN A N 1
ATOM 891 C CA . ASN A 1 116 ? -3.182 12.572 15.974 1.00 77.75 116 ASN A CA 1
ATOM 892 C C . ASN A 1 116 ? -2.526 11.823 17.136 1.00 77.75 116 ASN A C 1
ATOM 894 O O . ASN A 1 116 ? -2.322 12.391 18.209 1.00 77.75 116 ASN A O 1
ATOM 898 N N . ASN A 1 117 ? -2.171 10.566 16.894 1.00 71.81 117 ASN A N 1
ATOM 899 C CA . ASN A 1 117 ? -1.439 9.760 17.854 1.00 71.81 117 ASN A CA 1
ATOM 900 C C . ASN A 1 117 ? -0.041 9.458 17.316 1.00 71.81 117 ASN A C 1
ATOM 902 O O . ASN A 1 117 ? 0.139 9.293 16.107 1.00 71.81 117 ASN A O 1
ATOM 906 N N . VAL A 1 118 ? 0.934 9.363 18.215 1.00 72.12 118 VAL A N 1
ATOM 907 C CA . VAL A 1 118 ? 2.219 8.752 17.886 1.00 72.12 118 VAL A CA 1
ATOM 908 C C . VAL A 1 118 ? 1.995 7.250 17.969 1.00 72.12 118 VAL A C 1
ATOM 910 O O . VAL A 1 118 ? 1.530 6.735 18.982 1.00 72.12 118 VAL A O 1
ATOM 913 N N . PHE A 1 119 ? 2.242 6.560 16.865 1.00 68.56 119 PHE A N 1
ATOM 914 C CA . PHE A 1 119 ? 2.213 5.109 16.856 1.00 68.56 119 PHE A CA 1
ATOM 915 C C . PHE A 1 119 ? 3.450 4.603 17.610 1.00 68.56 119 PHE A C 1
ATOM 917 O O . PHE A 1 119 ? 4.560 4.797 17.116 1.00 68.56 119 PHE A O 1
ATOM 924 N N . GLU A 1 120 ? 3.259 4.055 18.812 1.00 56.84 120 GLU A N 1
ATOM 925 C CA . GLU A 1 120 ? 4.307 3.349 19.573 1.00 56.84 120 GLU A CA 1
ATOM 926 C C . GLU A 1 120 ? 4.594 1.965 18.988 1.00 56.84 120 GLU A C 1
ATOM 928 O O . GLU A 1 120 ? 3.619 1.313 18.550 1.00 56.84 120 GLU A O 1
#

Secondary structure (DSSP, 8-state):
-EEHHHHH--TT---HHHHHHT---BTTB----TT-EEEEEEESSSTTB-SSS--EEEETT-S-----TT----TT-EEEEEEEEE-TTSEE-SS-SEEEEEEB-TTSPBPPP-------

Radius of gyration: 15.72 Å; chains: 1; bounding box: 41×30×44 Å

Organism: NCBI:txid412755

pLDDT: mean 85.09, std 13.1, range [46.72, 97.25]

Foldseek 3Di:
DDQPLVVLLDDPDPDPVCVLQQNDPPPPRRDGLQAWWKFKWKAQAPVGTDPVDTQHIGHPPDPDDDGDPPDDDDAQGKMKMFIWIAGSSRDIDPDTPDIDIFGHHNVRDTDDDDPDDDRD